Protein AF-A0AAV0WB95-F1 (afdb_monomer_lite)

Foldseek 3Di:
DDDDDDDDDDDDDDDDDDDDDDDDDDDPDDPPPPPDPPPDDDPVRVVVVVVVVVVVVVVVVVPPDDDDPVNVVVVVLVVVLVVDPPVVSVVSVVVVVVVVVVVVVD

Secondary structure (DSSP, 8-state):
-------------------------S--S---------PPPPHHHHHHHHHHHHHHHHHHHTT-----HHHHHHHHHHHHHTTS-HHHHHHHHHHHHHHHHHHHH-

Organism: NCBI:txid13131

Structure (mmCIF, N/CA/C/O backbone):
data_AF-A0AAV0WB95-F1
#
_entry.id   AF-A0AAV0WB95-F1
#
loop_
_atom_site.group_PDB
_atom_site.id
_atom_site.type_symbol
_atom_site.label_atom_id
_atom_site.label_alt_id
_atom_site.label_comp_id
_atom_site.label_asym_id
_atom_site.label_entity_id
_atom_site.label_seq_id
_atom_site.pdbx_PDB_ins_code
_atom_site.Cartn_x
_atom_site.Cartn_y
_atom_site.Cartn_z
_atom_site.occupancy
_atom_site.B_iso_or_equiv
_atom_site.auth_seq_id
_atom_site.auth_comp_id
_atom_site.auth_asym_id
_atom_site.auth_atom_id
_atom_site.pdbx_PDB_model_num
ATOM 1 N N . MET A 1 1 ? -83.534 24.680 36.714 1.00 36.75 1 MET A N 1
ATOM 2 C CA . MET A 1 1 ? -82.629 23.575 37.076 1.00 36.75 1 MET A CA 1
ATOM 3 C C . MET A 1 1 ? -81.237 24.166 37.120 1.00 36.75 1 MET A C 1
ATOM 5 O O . MET A 1 1 ? -80.720 24.490 36.061 1.00 36.75 1 MET A O 1
ATOM 9 N N . ASN A 1 2 ? -80.760 24.343 38.354 1.00 40.16 2 ASN A N 1
ATOM 10 C CA . ASN A 1 2 ? -79.410 24.659 38.824 1.00 40.16 2 ASN A CA 1
ATOM 11 C C . ASN A 1 2 ? -78.807 26.004 38.390 1.00 40.16 2 ASN A C 1
ATOM 13 O O . ASN A 1 2 ? -78.845 26.352 37.220 1.00 40.16 2 ASN A O 1
ATOM 17 N N . ASP A 1 3 ? -78.081 26.746 39.212 1.00 40.62 3 ASP A N 1
ATOM 18 C CA . ASP A 1 3 ? -77.999 26.996 40.659 1.00 40.62 3 ASP A CA 1
ATOM 19 C C . ASP A 1 3 ? -76.744 27.874 40.806 1.00 40.62 3 ASP A C 1
ATOM 21 O O . ASP A 1 3 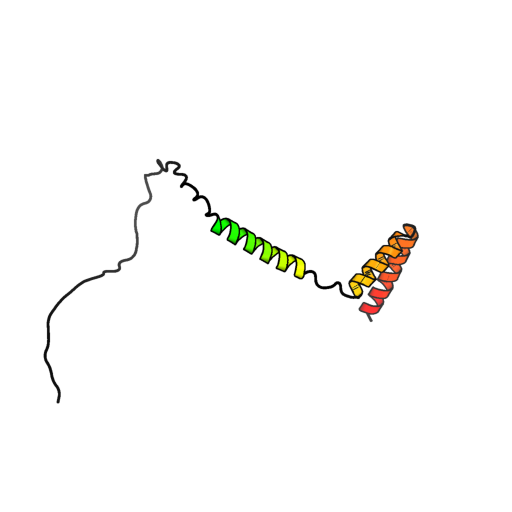? -75.790 27.679 40.055 1.00 40.62 3 ASP A O 1
ATOM 25 N N . HIS A 1 4 ? -76.742 28.745 41.816 1.00 51.50 4 HIS A N 1
ATOM 26 C CA . HIS A 1 4 ? -75.570 29.402 42.422 1.00 51.50 4 HIS A CA 1
ATOM 27 C C . HIS A 1 4 ? -74.867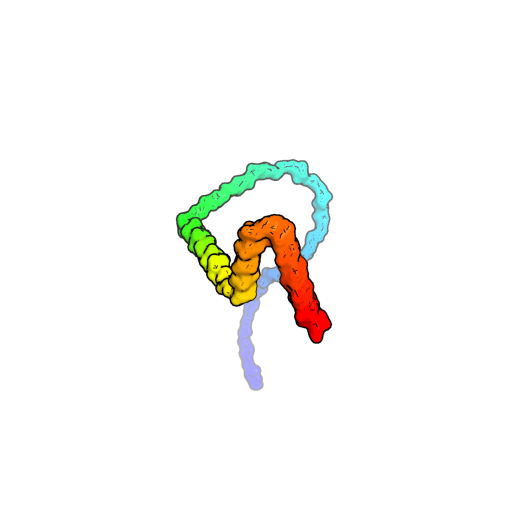 30.497 41.594 1.00 51.50 4 HIS A C 1
ATOM 29 O O . HIS A 1 4 ? -74.328 30.246 40.525 1.00 51.50 4 HIS A O 1
ATOM 35 N N . GLU A 1 5 ? -74.943 31.782 41.961 1.00 46.59 5 GLU A N 1
ATOM 36 C CA . GLU A 1 5 ? -74.344 32.460 43.137 1.00 46.59 5 GLU A CA 1
ATOM 37 C C . GLU A 1 5 ? -72.826 32.285 43.301 1.00 46.59 5 GLU A C 1
ATOM 39 O O . GLU A 1 5 ? -72.312 31.166 43.304 1.00 46.59 5 GLU A O 1
ATOM 44 N N . ARG A 1 6 ? -72.205 33.437 43.611 1.00 44.91 6 ARG A N 1
ATOM 45 C CA . ARG A 1 6 ? -70.818 33.742 44.010 1.00 44.91 6 ARG A CA 1
ATOM 46 C C . ARG A 1 6 ? -69.847 34.080 42.891 1.00 44.91 6 ARG A C 1
ATOM 48 O O . ARG A 1 6 ? -69.812 33.405 41.874 1.00 44.91 6 ARG A O 1
ATOM 55 N N . ASP A 1 7 ? -68.937 35.031 43.030 1.00 46.56 7 ASP A N 1
ATOM 56 C CA . ASP A 1 7 ? -68.701 36.157 43.943 1.00 46.56 7 ASP A CA 1
ATOM 57 C C . ASP A 1 7 ? -67.524 36.913 43.286 1.00 46.56 7 ASP A C 1
ATOM 59 O O . ASP A 1 7 ? -66.709 36.305 42.593 1.00 46.56 7 ASP A O 1
ATOM 63 N N . GLU A 1 8 ? -67.479 38.226 43.501 1.00 48.78 8 GLU A N 1
ATOM 64 C CA . GLU A 1 8 ? -66.274 39.047 43.718 1.00 48.78 8 GLU A CA 1
ATOM 65 C C . GLU A 1 8 ? -65.097 39.020 42.708 1.00 48.78 8 GLU A C 1
ATOM 67 O O . GLU A 1 8 ? -64.318 38.082 42.572 1.00 48.78 8 GLU A O 1
ATOM 72 N N . GLU A 1 9 ? -64.949 40.171 42.040 1.00 43.34 9 GLU A N 1
ATOM 73 C CA . GLU A 1 9 ? -63.733 41.000 41.954 1.00 43.34 9 GLU A CA 1
ATOM 74 C C . GLU A 1 9 ? -62.363 40.335 42.228 1.00 43.34 9 GLU A C 1
ATOM 76 O O . GLU A 1 9 ? -62.065 39.930 43.342 1.00 43.34 9 GLU A O 1
ATOM 81 N N . HIS A 1 10 ? -61.428 40.387 41.271 1.00 40.34 10 HIS A N 1
ATOM 82 C CA . HIS A 1 10 ? -60.404 41.444 41.236 1.00 40.34 10 HIS A CA 1
ATOM 83 C C . HIS A 1 10 ? -59.399 41.247 40.083 1.00 40.34 10 HIS A C 1
ATOM 85 O O . HIS A 1 10 ? -58.733 40.229 39.918 1.00 40.34 10 HIS A O 1
ATOM 91 N N . ASN A 1 11 ? -59.303 42.324 39.317 1.00 41.03 11 ASN A N 1
ATOM 92 C CA . ASN A 1 11 ? -58.283 42.769 38.377 1.00 41.03 11 ASN A CA 1
ATO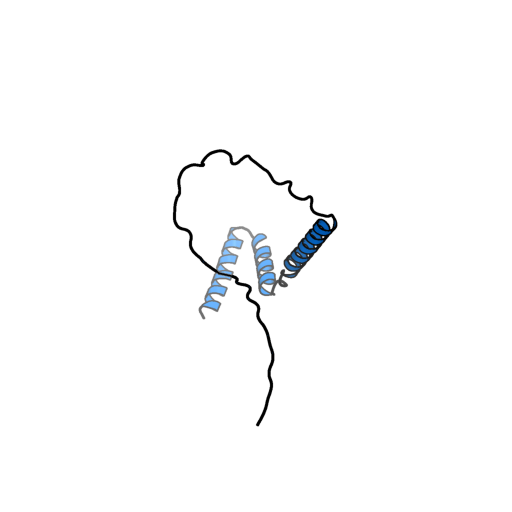M 93 C C . ASN A 1 11 ? -56.819 42.467 38.784 1.00 41.03 11 ASN A C 1
ATOM 95 O O . ASN A 1 11 ? -56.456 42.816 39.902 1.00 41.03 11 ASN A O 1
ATOM 99 N N . ILE A 1 12 ? -55.978 41.964 37.861 1.00 46.97 12 ILE A N 1
ATOM 100 C CA . ILE A 1 12 ? -54.552 42.343 37.696 1.00 46.97 12 ILE A CA 1
ATOM 101 C C . ILE A 1 12 ? -54.122 42.100 36.232 1.00 46.97 12 ILE A C 1
ATOM 103 O O . ILE A 1 12 ? -54.108 40.977 35.728 1.00 46.97 12 ILE A O 1
ATOM 107 N N . SER A 1 13 ? -53.766 43.205 35.579 1.00 37.09 13 SER A N 1
ATOM 108 C CA . SER A 1 13 ? -53.259 43.365 34.216 1.00 37.09 13 SER A CA 1
ATOM 109 C C . SER A 1 13 ? -51.839 42.832 34.007 1.00 37.09 13 SER A C 1
ATOM 111 O O . SER A 1 13 ? -50.974 43.045 34.852 1.00 37.09 13 SER A O 1
ATOM 113 N N . LEU A 1 14 ? -51.556 42.298 32.814 1.00 45.12 14 LEU A N 1
ATOM 114 C CA . LEU A 1 14 ? -50.211 42.255 32.224 1.00 45.12 14 LEU A CA 1
ATOM 115 C C . LEU A 1 14 ? -50.323 42.588 30.728 1.00 45.12 14 LEU A C 1
ATOM 117 O O . LEU A 1 14 ? -50.608 41.730 29.894 1.00 45.12 14 LEU A O 1
ATOM 121 N N . GLU A 1 15 ? -50.140 43.871 30.416 1.00 43.56 15 GLU A N 1
ATOM 122 C CA . GLU A 1 15 ? -50.037 44.393 29.055 1.00 43.56 15 GLU A CA 1
ATOM 123 C C . GLU A 1 15 ? -48.701 43.979 28.426 1.00 43.56 15 GLU A C 1
ATOM 125 O O . GLU A 1 15 ? -47.618 44.326 28.896 1.00 43.56 15 GLU A O 1
ATOM 130 N N . ILE A 1 16 ? -48.805 43.247 27.323 1.00 46.81 16 ILE A N 1
ATOM 131 C CA . ILE A 1 16 ? -47.745 43.031 26.344 1.00 46.81 16 ILE A CA 1
ATOM 132 C C . ILE A 1 16 ? -47.841 44.194 25.364 1.00 46.81 16 ILE A C 1
ATOM 134 O O . ILE A 1 16 ? -48.875 44.313 24.716 1.00 46.81 16 ILE A O 1
ATOM 138 N N . ASN A 1 17 ? -46.789 44.998 25.188 1.00 42.97 17 ASN A N 1
ATOM 139 C CA . ASN A 1 17 ? -46.670 45.825 23.988 1.00 42.97 17 ASN A CA 1
ATOM 140 C C . ASN A 1 17 ? -45.229 45.919 23.479 1.00 42.97 17 ASN A C 1
ATOM 142 O O . ASN A 1 17 ? -44.299 46.352 24.156 1.00 42.97 17 ASN A O 1
ATOM 146 N N . ASN A 1 18 ? -45.114 45.451 22.240 1.00 43.00 18 ASN A N 1
ATOM 147 C CA . ASN A 1 18 ? -43.967 45.421 21.357 1.00 43.00 18 ASN A CA 1
ATOM 148 C C . ASN A 1 18 ? -43.605 46.809 20.805 1.00 43.00 18 ASN A C 1
ATOM 150 O O . ASN A 1 18 ? -44.452 47.685 20.667 1.00 43.00 18 ASN A O 1
ATOM 154 N N . ALA A 1 19 ? -42.375 46.846 20.291 1.00 40.50 19 ALA A N 1
ATOM 155 C CA . ALA A 1 19 ? -41.870 47.674 19.196 1.00 40.50 19 ALA A CA 1
ATOM 156 C C . ALA A 1 19 ? -41.297 49.057 19.545 1.00 40.50 19 ALA A C 1
ATOM 158 O O . ALA A 1 19 ? -41.972 50.074 19.662 1.00 40.50 19 ALA A O 1
ATOM 159 N N . SER A 1 20 ? -39.965 49.041 19.587 1.00 43.59 20 SER A N 1
ATOM 160 C CA . SER A 1 20 ? -39.038 50.156 19.477 1.00 43.59 20 SER A CA 1
ATOM 161 C C . SER A 1 20 ? -39.247 51.001 18.218 1.00 43.59 20 SER A C 1
ATOM 163 O O . SER A 1 20 ? -39.249 50.474 17.106 1.00 43.59 20 SER A O 1
ATOM 165 N N . THR A 1 21 ? -39.226 52.321 18.392 1.00 39.06 21 THR A N 1
ATOM 166 C CA . THR A 1 21 ? -38.846 53.287 17.354 1.00 39.06 21 THR A CA 1
ATOM 167 C C . THR A 1 21 ? -38.100 54.466 17.981 1.00 39.06 21 THR A C 1
ATOM 169 O O . THR A 1 21 ? -38.594 55.036 18.948 1.00 39.06 21 THR A O 1
ATOM 172 N N . MET A 1 22 ? -36.975 54.845 17.348 1.00 36.81 22 MET A N 1
ATOM 173 C CA . MET A 1 22 ? -36.174 56.080 17.515 1.00 36.81 22 MET A CA 1
ATOM 174 C C . MET A 1 22 ? -35.314 56.173 18.796 1.00 36.81 22 MET A C 1
ATOM 176 O O . MET A 1 22 ? -35.776 55.852 19.876 1.00 36.81 22 MET A O 1
ATOM 180 N N . ASN A 1 23 ? -34.043 56.592 18.800 1.00 45.41 23 ASN A N 1
ATOM 181 C CA . ASN A 1 23 ? -33.158 57.185 17.796 1.00 45.41 23 ASN A CA 1
ATOM 182 C C . ASN A 1 23 ? -31.715 56.716 18.064 1.00 45.41 23 ASN A C 1
ATOM 184 O O . ASN A 1 23 ? -31.262 56.704 19.207 1.00 45.41 23 ASN A O 1
ATOM 188 N N . LYS A 1 24 ? -31.002 56.349 16.993 1.00 51.09 24 LYS A N 1
ATOM 189 C CA . LYS A 1 24 ? -29.537 56.320 16.955 1.00 51.09 24 LYS A CA 1
ATOM 190 C C . LYS A 1 24 ? -29.080 57.772 16.971 1.00 51.09 24 LYS A C 1
ATOM 192 O O . LYS A 1 24 ? -29.466 58.485 16.058 1.00 51.09 24 LYS A O 1
ATOM 197 N N . ASP A 1 25 ? -28.355 58.186 18.000 1.00 45.25 25 ASP A N 1
ATOM 198 C CA . ASP A 1 25 ? -27.209 59.100 17.926 1.00 45.25 25 ASP A CA 1
ATOM 199 C C . ASP A 1 25 ? -26.791 59.502 19.350 1.00 45.25 25 ASP A C 1
ATOM 201 O O . ASP A 1 25 ? -27.631 59.721 20.217 1.00 45.25 25 ASP A O 1
ATOM 205 N N . PHE A 1 26 ? -25.475 59.596 19.563 1.00 48.75 26 PHE A N 1
ATOM 206 C CA . PHE A 1 26 ? -24.800 60.067 20.782 1.00 48.75 26 PHE A CA 1
ATOM 207 C C . PHE A 1 26 ? -24.822 59.165 22.028 1.00 48.75 26 PHE A C 1
ATOM 209 O O . PHE A 1 26 ? -25.465 59.485 23.015 1.00 48.75 26 PHE A O 1
ATOM 216 N N . THR A 1 27 ? -23.988 58.116 22.024 1.00 47.81 27 THR A N 1
ATOM 217 C CA . THR A 1 27 ? -23.061 57.771 23.136 1.00 47.81 27 THR A CA 1
ATOM 218 C C . THR A 1 27 ? -21.970 56.806 22.635 1.00 47.81 27 THR A C 1
ATOM 220 O O . THR A 1 27 ? -21.748 55.725 23.175 1.00 47.81 27 THR A O 1
ATOM 223 N N . SER A 1 28 ? -21.264 57.166 21.559 1.00 53.59 28 SER A N 1
ATOM 224 C CA . SER A 1 28 ? -19.955 56.566 21.284 1.00 53.59 28 SER A CA 1
ATOM 225 C C . SER A 1 28 ? -18.936 57.272 22.169 1.00 53.59 28 SER A C 1
ATOM 227 O O . SER A 1 28 ? -18.407 58.290 21.756 1.00 53.59 28 SER A O 1
ATOM 229 N N . ASP A 1 29 ? -18.787 56.812 23.408 1.00 50.06 29 ASP A N 1
ATOM 230 C CA . ASP A 1 29 ? -17.563 56.891 24.213 1.00 50.06 29 ASP A CA 1
ATOM 231 C C . ASP A 1 29 ? -17.887 56.368 25.620 1.00 50.06 29 ASP A C 1
ATOM 233 O O . ASP A 1 29 ? -18.926 56.689 26.189 1.00 50.06 29 ASP A O 1
ATOM 237 N N . ILE A 1 30 ? -16.971 55.581 26.192 1.00 52.91 30 ILE A N 1
ATOM 238 C CA . ILE A 1 30 ? -17.050 54.897 27.501 1.00 52.91 30 ILE A CA 1
ATOM 239 C C . ILE A 1 30 ? -17.682 53.484 27.459 1.00 52.91 30 ILE A C 1
ATOM 241 O O . ILE A 1 30 ? -18.558 53.135 28.245 1.00 52.91 30 ILE A O 1
ATOM 245 N N . THR A 1 31 ? -17.153 52.585 26.625 1.00 52.53 31 THR A N 1
ATOM 246 C CA . THR A 1 31 ? -17.108 51.156 26.994 1.00 52.53 31 THR A CA 1
ATOM 247 C C . THR A 1 31 ? -15.731 50.854 27.558 1.00 52.53 31 THR A C 1
ATOM 249 O O . THR A 1 31 ? -14.814 50.449 26.845 1.00 52.53 31 THR A O 1
ATOM 252 N N . ASN A 1 32 ? -15.587 51.106 28.859 1.00 51.75 32 ASN A N 1
ATOM 253 C CA . ASN A 1 32 ? -14.479 50.599 29.652 1.00 51.75 32 ASN A CA 1
ATOM 254 C C . ASN A 1 32 ? -14.306 49.095 29.397 1.00 51.75 32 ASN A C 1
ATOM 256 O O . ASN A 1 32 ? -15.258 48.320 29.502 1.00 51.75 32 ASN A O 1
ATOM 260 N N . HIS A 1 33 ? -13.068 48.705 29.097 1.00 56.38 33 HIS A N 1
ATOM 261 C CA . HIS A 1 33 ? -12.554 47.346 29.198 1.00 56.38 33 HIS A CA 1
ATOM 262 C C . HIS A 1 33 ? -12.903 46.759 30.576 1.00 56.38 33 HIS A C 1
ATOM 264 O O . HIS A 1 33 ? -12.181 46.950 31.551 1.00 56.38 33 HIS A O 1
ATOM 270 N N . MET A 1 34 ? -14.012 46.035 30.667 1.00 51.28 34 MET A N 1
ATOM 271 C CA . MET A 1 34 ? -14.316 45.180 31.806 1.00 51.28 34 MET A CA 1
ATOM 272 C C . MET A 1 34 ? -14.122 43.742 31.336 1.00 51.28 34 MET A C 1
ATOM 274 O O . MET A 1 34 ? -15.061 43.067 30.918 1.00 51.28 34 MET A O 1
ATOM 278 N N . GLU A 1 35 ? -12.868 43.282 31.342 1.00 59.34 35 GLU A N 1
ATOM 279 C CA . GLU A 1 35 ? -12.594 41.852 31.240 1.00 59.34 35 GLU A CA 1
ATOM 280 C C . GLU A 1 35 ? -13.227 41.167 32.456 1.00 59.34 35 GLU A C 1
ATOM 282 O O . GLU A 1 35 ? -12.750 41.277 33.586 1.00 59.34 35 GLU A O 1
ATOM 287 N N . LEU A 1 36 ? -14.346 40.476 32.233 1.00 61.16 36 LEU A N 1
ATOM 288 C CA . LEU A 1 36 ? -14.946 39.611 33.240 1.00 61.16 36 LEU A CA 1
ATOM 289 C C . LEU A 1 36 ? -13.907 38.556 33.664 1.00 61.16 36 LEU A C 1
ATOM 291 O O . LEU A 1 36 ? -13.320 37.903 32.792 1.00 61.16 36 LEU A O 1
ATOM 295 N N . PRO A 1 37 ? -13.689 38.326 34.974 1.00 59.75 37 PRO A N 1
ATOM 296 C CA . PRO A 1 37 ? -12.785 37.283 35.434 1.00 59.75 37 PRO A CA 1
ATOM 297 C C . PRO A 1 37 ? -13.243 35.935 34.875 1.00 59.75 37 PRO A C 1
ATOM 299 O O . PRO A 1 37 ? -14.333 35.450 35.196 1.00 59.75 37 PRO A O 1
ATOM 302 N N . ARG A 1 38 ? -12.421 35.310 34.024 1.00 67.88 38 ARG A N 1
ATOM 303 C CA . ARG A 1 38 ? -12.682 33.947 33.548 1.00 67.88 38 ARG A CA 1
ATOM 304 C C . ARG A 1 38 ? -12.714 33.043 34.779 1.00 67.88 38 ARG A C 1
ATOM 306 O O . ARG A 1 38 ? -11.698 32.878 35.454 1.00 67.88 38 ARG A O 1
ATOM 313 N N . LYS A 1 39 ? -13.889 32.495 35.108 1.00 71.50 39 LYS A N 1
ATOM 314 C CA . LYS A 1 39 ? -14.058 31.585 36.248 1.00 71.50 39 LYS A CA 1
ATOM 315 C C . LYS A 1 39 ? -13.058 30.438 36.095 1.00 71.50 39 LYS A C 1
ATOM 317 O O . LYS A 1 39 ? -13.078 29.738 35.083 1.00 71.50 39 LYS A O 1
ATOM 322 N N . LYS A 1 40 ? -12.170 30.266 37.081 1.00 71.06 40 LYS A N 1
ATOM 323 C CA . LYS A 1 40 ? -11.265 29.112 37.134 1.00 71.06 40 LYS A CA 1
ATOM 324 C C . LYS A 1 40 ? -12.137 27.857 37.131 1.00 71.06 40 LYS A C 1
ATOM 326 O O . LYS A 1 40 ? -13.058 27.756 37.943 1.00 71.06 40 LYS A O 1
ATOM 331 N N . LYS A 1 41 ? -11.901 26.954 36.178 1.00 66.88 41 LYS A N 1
ATOM 332 C CA . LYS A 1 41 ? -12.663 25.708 36.081 1.00 66.88 41 LYS A CA 1
ATOM 333 C C . LYS A 1 41 ? -12.476 24.930 37.379 1.00 66.88 41 LYS A C 1
ATOM 335 O O . LYS A 1 41 ? -11.384 24.885 37.940 1.00 66.88 41 LYS A O 1
ATOM 340 N N . SER A 1 42 ? -13.563 24.362 37.887 1.00 85.81 42 SER A N 1
ATOM 341 C CA . SER A 1 42 ? -13.479 23.476 39.047 1.00 85.81 42 SER A CA 1
ATOM 342 C C . SER A 1 42 ? -12.645 22.247 38.680 1.00 85.81 42 SER A C 1
ATOM 344 O O . SER A 1 42 ? -12.732 21.770 37.548 1.00 85.81 42 SER A O 1
ATOM 346 N N . ARG A 1 43 ? -11.907 21.676 39.639 1.00 87.50 43 ARG A N 1
ATOM 347 C CA . ARG A 1 43 ? -11.182 20.402 39.456 1.00 87.50 43 ARG A CA 1
ATOM 348 C C . ARG A 1 43 ? -12.077 19.300 38.880 1.00 87.50 43 ARG A C 1
ATOM 350 O O . ARG A 1 43 ? -11.631 18.495 38.073 1.00 87.50 43 ARG A O 1
ATOM 357 N N . LEU A 1 44 ? -13.358 19.296 39.253 1.00 88.56 44 LEU A N 1
ATOM 358 C CA . LEU A 1 44 ? -14.342 18.355 38.715 1.00 88.56 44 LEU A CA 1
ATOM 359 C C . LEU A 1 44 ? -14.629 18.598 37.226 1.00 88.56 44 LEU A C 1
ATOM 361 O O . LEU A 1 44 ? -14.817 17.657 36.462 1.00 88.56 44 LEU A O 1
ATOM 365 N N . GLN A 1 45 ? -14.648 19.862 36.807 1.00 87.25 45 GLN A N 1
ATOM 366 C CA . GLN A 1 45 ? -14.864 20.249 35.417 1.00 87.25 45 GLN A CA 1
ATOM 367 C C . GLN A 1 45 ? -13.645 19.915 34.551 1.00 87.25 45 GLN A C 1
ATOM 369 O O . GLN A 1 45 ? -13.808 19.485 33.412 1.00 87.25 45 GLN A O 1
ATOM 374 N N . GLU A 1 46 ? -12.437 20.066 35.096 1.00 90.31 46 GLU A N 1
ATOM 375 C CA . GLU A 1 46 ? -11.205 19.610 34.447 1.00 90.31 46 GLU A CA 1
ATOM 376 C C . GLU A 1 46 ? -11.201 18.087 34.291 1.00 90.31 46 GLU A C 1
ATOM 378 O O . GLU A 1 46 ? -11.039 17.601 33.175 1.00 90.31 46 GLU A O 1
ATOM 383 N N . LEU A 1 47 ? -11.499 17.338 35.359 1.00 93.06 47 LEU A N 1
ATOM 384 C CA . LEU A 1 47 ? -11.596 15.877 35.303 1.00 93.06 47 LEU A CA 1
ATOM 385 C C . LEU A 1 47 ? -12.638 15.409 34.279 1.00 93.06 47 LEU A C 1
ATOM 387 O O . LEU A 1 47 ? -12.348 14.534 33.468 1.00 93.06 47 LEU A O 1
ATOM 391 N N . SER A 1 48 ? -13.825 16.019 34.280 1.00 92.69 48 SER A N 1
ATOM 392 C CA . SER A 1 48 ? -14.878 15.723 33.304 1.00 92.69 48 SER A CA 1
ATOM 393 C C . SER A 1 48 ? -14.402 15.972 31.869 1.00 92.69 48 SER A C 1
ATOM 395 O O . SER A 1 48 ? -14.588 15.122 30.999 1.00 92.69 48 SER A O 1
ATOM 397 N N . SER A 1 49 ? -13.693 17.081 31.629 1.00 92.75 49 SER A N 1
ATOM 398 C CA . SER A 1 49 ? -13.128 17.365 30.307 1.00 92.75 49 SER A CA 1
ATOM 399 C C . SER A 1 49 ? -12.061 16.351 29.885 1.00 92.75 49 SER A C 1
ATOM 401 O O . SER A 1 49 ? -12.041 15.942 28.727 1.00 92.75 49 SER A O 1
ATOM 403 N N . THR A 1 50 ? -11.231 15.880 30.819 1.00 93.94 50 THR A N 1
ATOM 404 C CA . THR A 1 50 ? -10.238 14.831 30.554 1.00 93.94 50 THR A CA 1
ATOM 405 C C . THR A 1 50 ? -10.915 13.507 30.214 1.00 93.94 50 THR A C 1
ATOM 407 O O . THR A 1 50 ? -10.532 12.853 29.249 1.00 93.94 50 THR A O 1
ATOM 410 N N . VAL A 1 51 ? -11.961 13.121 30.952 1.00 94.50 51 VAL A N 1
ATOM 411 C CA . VAL A 1 51 ? -12.730 11.897 30.669 1.00 94.50 51 VAL A CA 1
ATOM 412 C C . VAL A 1 51 ? -13.386 11.969 29.288 1.00 94.50 51 VAL A C 1
ATOM 414 O O . VAL A 1 51 ? -13.289 11.0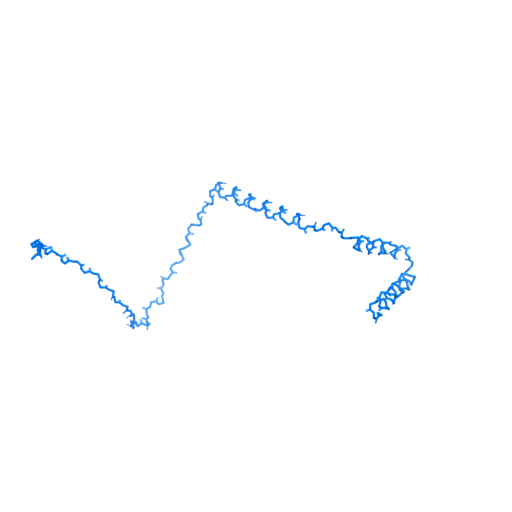11 28.525 1.00 94.50 51 VAL A O 1
ATOM 417 N N . GLN A 1 52 ? -13.972 13.111 28.921 1.00 93.50 52 GLN A N 1
ATOM 418 C CA . GLN A 1 52 ? -14.540 13.317 27.583 1.00 93.50 52 GLN A CA 1
ATOM 419 C C . GLN A 1 52 ? -13.479 13.221 26.477 1.00 93.50 52 GLN A C 1
ATOM 421 O O . GLN A 1 52 ? -13.727 12.632 25.425 1.00 93.50 52 GLN A O 1
ATOM 426 N N . GLN A 1 53 ? -12.282 13.766 26.704 1.00 92.94 53 GLN A N 1
ATOM 427 C CA . GLN A 1 53 ? -11.169 13.649 25.758 1.00 92.94 53 GLN A CA 1
ATOM 428 C C . GLN A 1 53 ? -10.698 12.198 25.602 1.00 92.94 53 GLN A C 1
ATOM 430 O O . GLN A 1 53 ? -10.426 11.770 24.482 1.00 92.94 53 GLN A O 1
ATOM 435 N N . LEU A 1 54 ? -10.651 11.430 26.694 1.00 92.38 54 LEU A N 1
ATOM 436 C CA . LEU A 1 54 ? -10.313 10.004 26.661 1.00 92.38 54 LEU A CA 1
ATOM 437 C C . LEU A 1 54 ? -11.370 9.177 25.921 1.00 92.38 54 LEU A C 1
ATOM 439 O O . LEU A 1 54 ? -11.011 8.310 25.130 1.00 92.38 54 LEU A O 1
ATOM 443 N N . GLN A 1 55 ? -12.658 9.466 26.123 1.00 89.69 55 GLN A N 1
ATOM 444 C CA . GLN A 1 55 ? -13.746 8.822 25.377 1.00 89.69 55 GLN A CA 1
ATOM 445 C C . GLN A 1 55 ? -13.623 9.095 23.874 1.00 89.69 55 GLN A C 1
ATOM 447 O O . GLN A 1 55 ? -13.639 8.160 23.078 1.00 89.69 55 GLN A O 1
ATOM 452 N N . LYS A 1 56 ? -13.376 10.354 23.496 1.00 87.75 56 LYS A N 1
ATOM 453 C CA . LYS A 1 56 ? -13.170 10.751 22.097 1.00 87.75 56 LYS A CA 1
ATOM 454 C C . LYS A 1 56 ? -11.935 10.093 21.468 1.00 87.75 56 LYS A C 1
ATOM 456 O O . LYS A 1 56 ? -11.968 9.687 20.307 1.00 87.75 56 LYS A O 1
ATOM 461 N N . LEU A 1 57 ? -10.843 9.963 22.224 1.00 85.56 57 LEU A N 1
ATOM 462 C CA . LEU A 1 57 ? -9.657 9.214 21.795 1.00 85.56 57 LEU A CA 1
ATOM 463 C C . LEU A 1 57 ? -9.976 7.734 21.583 1.00 85.56 57 LEU A C 1
ATOM 465 O O . LEU A 1 57 ? -9.593 7.176 20.562 1.00 85.56 57 LEU A O 1
ATOM 469 N N . ASN A 1 58 ? -10.710 7.111 22.504 1.00 82.69 58 ASN A N 1
ATOM 470 C CA . ASN A 1 58 ? -11.101 5.709 22.392 1.00 82.69 58 ASN A CA 1
ATOM 471 C C . ASN A 1 58 ? -12.005 5.455 21.173 1.00 82.69 58 ASN A C 1
ATOM 473 O O . ASN A 1 58 ? -11.853 4.442 20.497 1.00 82.69 58 ASN A O 1
ATOM 477 N N . GLU A 1 59 ? -12.907 6.380 20.850 1.00 79.88 59 GLU A N 1
ATOM 478 C CA . GLU A 1 59 ? -13.705 6.328 19.618 1.00 79.88 59 GLU A CA 1
ATOM 479 C C . GLU A 1 59 ? -12.830 6.462 18.361 1.00 79.88 59 GLU A C 1
ATOM 481 O O . GLU A 1 59 ? -13.041 5.748 17.384 1.00 79.88 59 GLU A O 1
ATOM 486 N N . THR A 1 60 ? -11.809 7.323 18.401 1.00 75.62 60 THR A N 1
ATOM 487 C CA . THR A 1 60 ? -10.876 7.539 17.278 1.00 75.62 60 THR A CA 1
ATOM 488 C C . THR A 1 60 ? -9.931 6.349 17.065 1.00 75.62 60 THR A C 1
ATOM 490 O O . THR A 1 60 ? -9.605 6.004 15.937 1.00 75.62 60 THR A O 1
ATOM 493 N N . ILE A 1 61 ? -9.495 5.688 18.139 1.00 72.19 61 ILE A N 1
ATOM 494 C CA . ILE A 1 61 ? -8.608 4.518 18.055 1.00 72.19 61 ILE A CA 1
ATOM 495 C C . ILE A 1 61 ? -9.389 3.284 17.589 1.00 72.19 61 ILE A C 1
ATOM 497 O O . ILE A 1 61 ? -8.915 2.527 16.748 1.00 72.19 61 ILE A O 1
ATOM 501 N N . ASN A 1 62 ? -10.617 3.091 18.080 1.00 62.84 62 ASN A N 1
ATOM 502 C CA . ASN A 1 62 ? -11.445 1.949 17.679 1.00 62.84 62 ASN A CA 1
ATOM 503 C C . ASN A 1 62 ? -12.153 2.141 16.326 1.00 62.84 62 ASN A C 1
ATOM 505 O O . ASN A 1 62 ? -12.861 1.238 15.881 1.00 62.84 62 ASN A O 1
ATOM 509 N N . THR A 1 63 ? -11.978 3.291 15.667 1.00 59.88 63 THR A N 1
ATOM 510 C CA . THR A 1 63 ? -12.428 3.514 14.282 1.00 59.88 63 THR A CA 1
ATOM 511 C C . THR A 1 63 ? -11.398 3.095 13.239 1.00 59.88 63 THR A C 1
ATOM 513 O O . THR A 1 63 ? -11.704 3.166 12.047 1.00 59.88 63 THR A O 1
ATOM 516 N N . GLU A 1 64 ? -10.229 2.578 13.639 1.00 63.25 64 GLU A N 1
ATOM 517 C CA . GLU A 1 64 ? -9.393 1.789 12.735 1.00 63.25 64 GLU A CA 1
ATOM 518 C C . GLU A 1 64 ? -10.147 0.502 12.375 1.00 63.25 64 GLU A C 1
ATOM 520 O O . GLU A 1 64 ? -10.035 -0.542 13.024 1.00 63.25 64 GLU A O 1
ATOM 525 N N . SER A 1 65 ? -10.979 0.603 11.335 1.00 68.81 65 SER A N 1
ATOM 526 C CA . SER A 1 65 ? -11.543 -0.541 10.633 1.00 68.81 65 SER A CA 1
ATOM 527 C C . SER A 1 65 ? -10.411 -1.530 10.408 1.00 68.81 65 SER A C 1
ATOM 529 O O . SER A 1 65 ? -9.383 -1.158 9.839 1.00 68.81 65 SER A O 1
ATOM 531 N N . LYS A 1 66 ? -10.585 -2.780 10.862 1.00 75.56 66 LYS A N 1
ATOM 532 C CA . LYS A 1 66 ? -9.613 -3.841 10.580 1.00 75.56 66 LYS A CA 1
ATOM 533 C C . LYS A 1 66 ? -9.257 -3.766 9.093 1.00 75.56 66 LYS A C 1
ATOM 535 O O . LYS A 1 66 ? -10.191 -3.738 8.283 1.00 75.56 66 LYS A O 1
ATOM 540 N N . PRO A 1 67 ? -7.960 -3.707 8.739 1.00 76.56 67 PRO A N 1
ATOM 541 C CA . PRO A 1 67 ? -7.568 -3.585 7.347 1.00 76.56 67 PRO A CA 1
ATOM 542 C C . PRO A 1 67 ? -8.169 -4.759 6.585 1.00 76.56 67 PRO A C 1
ATOM 544 O O . PRO A 1 67 ? -8.016 -5.916 6.991 1.00 76.56 67 PRO A O 1
ATOM 547 N N . ASN A 1 68 ? -8.921 -4.450 5.531 1.00 86.56 68 ASN A N 1
ATOM 548 C CA . ASN A 1 68 ? -9.521 -5.490 4.707 1.00 86.56 68 ASN A CA 1
ATOM 549 C C . ASN A 1 68 ? -8.413 -6.266 3.968 1.00 86.56 68 ASN A C 1
ATOM 551 O O . ASN A 1 68 ? -7.271 -5.814 3.848 1.00 86.56 68 ASN A O 1
ATOM 555 N N . GLU A 1 69 ? -8.741 -7.455 3.473 1.00 92.25 69 GLU A N 1
ATOM 556 C CA . GLU A 1 69 ? -7.776 -8.332 2.799 1.00 92.25 69 GLU A CA 1
ATOM 557 C C . GLU A 1 69 ? -7.072 -7.666 1.601 1.00 92.25 69 GLU A C 1
ATOM 559 O O . GLU A 1 69 ? -5.883 -7.901 1.375 1.00 92.25 69 GLU A O 1
ATOM 564 N N . TYR A 1 70 ? -7.762 -6.776 0.881 1.00 93.25 70 TYR A N 1
ATOM 565 C CA . TYR A 1 70 ? -7.215 -6.066 -0.276 1.00 93.25 70 TYR A CA 1
ATOM 566 C C . TYR A 1 70 ? -6.178 -5.019 0.131 1.00 93.25 70 TYR A C 1
ATOM 568 O O . TYR A 1 70 ? -5.170 -4.857 -0.553 1.00 93.25 70 TYR A O 1
ATOM 576 N N . GLU A 1 71 ? -6.373 -4.343 1.263 1.00 93.69 71 GLU A N 1
ATOM 577 C CA . GLU A 1 71 ? -5.383 -3.416 1.819 1.00 93.69 71 GLU A CA 1
ATOM 578 C C . GLU A 1 71 ? -4.112 -4.147 2.256 1.00 93.69 71 GLU A C 1
ATOM 580 O O . GLU A 1 71 ? -3.002 -3.671 2.005 1.00 93.69 71 GLU A O 1
ATOM 585 N N . ILE A 1 72 ? -4.260 -5.317 2.885 1.00 95.25 72 ILE A N 1
ATOM 586 C CA . ILE A 1 72 ? -3.123 -6.158 3.281 1.00 95.25 72 ILE A CA 1
ATOM 587 C C . ILE A 1 72 ? -2.356 -6.612 2.033 1.00 95.25 72 ILE A C 1
ATOM 589 O O . ILE A 1 72 ? -1.130 -6.484 1.980 1.00 95.25 72 ILE A O 1
ATOM 593 N N . PHE A 1 73 ? -3.072 -7.085 1.011 1.00 96.25 73 PHE A N 1
ATOM 594 C CA . PHE A 1 73 ? -2.473 -7.478 -0.261 1.00 96.25 73 PHE A CA 1
ATOM 595 C C . PHE A 1 73 ? -1.764 -6.305 -0.951 1.00 96.25 73 PHE A C 1
ATOM 597 O O . PHE A 1 73 ? -0.607 -6.439 -1.346 1.00 96.25 73 PHE A O 1
ATOM 604 N N . GLY A 1 74 ? -2.403 -5.135 -1.029 1.00 96.31 74 GLY A N 1
ATOM 605 C CA . GLY A 1 74 ? -1.817 -3.932 -1.621 1.00 96.31 74 GLY A CA 1
ATOM 606 C C . GLY A 1 74 ? -0.517 -3.511 -0.932 1.00 96.31 74 GLY A C 1
ATOM 607 O O . GLY A 1 74 ? 0.477 -3.241 -1.608 1.00 96.31 74 GLY A O 1
ATOM 608 N N . LYS A 1 75 ? -0.479 -3.547 0.408 1.00 96.94 75 LYS A N 1
ATOM 609 C CA . LYS A 1 75 ? 0.747 -3.294 1.188 1.00 96.94 75 LYS A CA 1
ATOM 610 C C . LYS A 1 75 ? 1.841 -4.316 0.887 1.00 96.94 75 LYS A C 1
ATOM 612 O O . LYS A 1 75 ? 3.005 -3.945 0.744 1.00 96.94 75 LYS A O 1
ATOM 617 N N . HIS A 1 76 ? 1.482 -5.594 0.770 1.00 97.75 76 HIS A N 1
ATOM 618 C CA . HIS A 1 76 ? 2.441 -6.635 0.410 1.00 97.75 76 HIS A CA 1
ATOM 619 C C . HIS A 1 76 ? 3.033 -6.398 -0.983 1.00 97.75 76 HIS A C 1
ATOM 621 O O . HIS A 1 76 ? 4.252 -6.418 -1.133 1.00 97.75 76 HIS A O 1
ATOM 627 N N . VAL A 1 77 ? 2.190 -6.127 -1.983 1.00 97.94 77 VAL A N 1
ATOM 628 C CA . VAL A 1 77 ? 2.618 -5.820 -3.355 1.00 97.94 77 VAL A CA 1
ATOM 629 C C . VAL A 1 77 ? 3.558 -4.615 -3.375 1.00 97.94 77 VAL A C 1
ATOM 631 O O . VAL A 1 77 ? 4.633 -4.702 -3.969 1.00 97.94 77 VAL A O 1
ATOM 634 N N . ALA A 1 78 ? 3.209 -3.532 -2.675 1.00 98.00 78 ALA A N 1
ATOM 635 C CA . ALA A 1 78 ? 4.067 -2.355 -2.552 1.00 98.00 78 ALA A CA 1
ATOM 636 C C . ALA A 1 78 ? 5.445 -2.711 -1.967 1.00 98.00 78 ALA A C 1
ATOM 638 O O . ALA A 1 78 ? 6.467 -2.389 -2.570 1.00 98.00 78 ALA A O 1
ATOM 639 N N . SER A 1 79 ? 5.481 -3.479 -0.872 1.00 98.12 79 SER A N 1
ATOM 640 C CA . SER A 1 79 ? 6.735 -3.934 -0.255 1.00 98.12 79 SER A CA 1
ATOM 641 C C . SER A 1 79 ? 7.594 -4.802 -1.184 1.00 98.12 79 SER A C 1
ATOM 643 O O . SER A 1 79 ? 8.820 -4.799 -1.066 1.00 98.12 79 SER A O 1
ATOM 645 N N . GLN A 1 80 ? 6.993 -5.563 -2.106 1.00 98.25 80 GLN A N 1
ATOM 646 C CA . GLN A 1 80 ? 7.772 -6.304 -3.103 1.00 98.25 80 GLN A CA 1
ATOM 647 C C . GLN A 1 80 ? 8.349 -5.381 -4.175 1.00 98.25 80 GLN A C 1
ATOM 649 O O . GLN A 1 80 ? 9.508 -5.549 -4.544 1.00 98.25 80 GLN A O 1
ATOM 654 N N . LEU A 1 81 ? 7.577 -4.398 -4.648 1.00 98.19 81 LEU A N 1
ATOM 655 C CA . LEU A 1 81 ? 8.037 -3.437 -5.654 1.00 98.19 81 LEU A CA 1
ATOM 656 C C . LEU A 1 81 ? 9.207 -2.588 -5.141 1.00 98.19 81 LEU A C 1
ATOM 658 O O . LEU A 1 81 ? 10.148 -2.345 -5.890 1.00 98.19 81 LEU A O 1
ATOM 662 N N . GLU A 1 82 ? 9.199 -2.211 -3.860 1.00 97.81 82 GLU A N 1
ATOM 663 C CA . GLU A 1 82 ? 10.286 -1.455 -3.213 1.00 97.81 82 GLU A CA 1
ATOM 664 C C . GLU A 1 82 ? 11.639 -2.185 -3.210 1.00 97.81 82 GLU A C 1
ATOM 666 O O . GLU A 1 82 ? 12.686 -1.545 -3.125 1.00 97.81 82 GLU A O 1
ATOM 671 N N . LYS A 1 83 ? 11.643 -3.520 -3.304 1.00 97.88 83 LYS A N 1
ATOM 672 C CA . LYS A 1 83 ? 12.874 -4.331 -3.317 1.00 97.88 83 LYS A CA 1
ATOM 673 C C . LYS A 1 83 ? 13.498 -4.454 -4.707 1.00 97.88 83 LYS A C 1
ATOM 675 O O . LYS A 1 83 ? 14.589 -5.008 -4.834 1.00 97.88 83 LYS A O 1
ATOM 680 N N . LEU A 1 84 ? 12.796 -4.013 -5.748 1.00 97.44 84 LEU A N 1
ATOM 681 C CA . LEU A 1 84 ? 13.255 -4.089 -7.131 1.00 97.44 84 LEU A CA 1
ATOM 682 C C . LEU A 1 84 ? 14.071 -2.844 -7.501 1.00 97.44 84 LEU A C 1
ATOM 684 O O . LEU A 1 84 ? 14.025 -1.819 -6.826 1.00 97.44 84 LEU A O 1
ATOM 688 N N . SER A 1 85 ? 14.803 -2.911 -8.617 1.00 98.38 85 SER A N 1
ATOM 689 C CA . SER A 1 85 ? 15.319 -1.692 -9.244 1.00 98.38 85 SER A CA 1
ATOM 690 C C . SER A 1 85 ? 14.158 -0.806 -9.698 1.00 98.38 85 SER A C 1
ATOM 692 O O . SER A 1 85 ? 13.085 -1.309 -10.032 1.00 98.38 85 SER A O 1
ATOM 694 N N . THR A 1 86 ? 14.384 0.506 -9.773 1.00 97.94 86 THR A N 1
ATOM 695 C CA . THR A 1 86 ? 13.363 1.479 -10.192 1.00 97.94 86 THR A CA 1
ATOM 696 C C . THR A 1 86 ? 12.693 1.091 -11.509 1.00 97.94 86 THR A C 1
ATOM 698 O O . THR A 1 86 ? 11.472 1.111 -11.606 1.00 97.94 86 THR A O 1
ATOM 701 N N . GLU A 1 87 ? 13.479 0.676 -12.505 1.00 98.31 87 GLU A N 1
ATOM 702 C CA . GLU A 1 87 ? 12.966 0.232 -13.805 1.00 98.31 87 GLU A CA 1
ATOM 703 C C . GLU A 1 87 ? 12.027 -0.977 -13.671 1.00 98.31 87 GLU A C 1
ATOM 705 O O . GLU A 1 87 ? 10.902 -0.955 -14.166 1.00 98.31 87 GLU A O 1
ATOM 710 N N . ASN A 1 88 ? 12.441 -2.007 -12.929 1.00 98.06 88 ASN A N 1
ATOM 711 C CA . ASN A 1 88 ? 11.625 -3.204 -12.722 1.00 98.06 88 ASN A CA 1
ATOM 712 C C . ASN A 1 88 ? 10.376 -2.922 -11.876 1.00 98.06 88 ASN A C 1
ATOM 714 O O . ASN A 1 88 ? 9.330 -3.529 -12.114 1.00 98.06 88 ASN A O 1
ATOM 718 N N . ALA A 1 89 ? 10.461 -2.002 -10.914 1.00 98.44 89 ALA A N 1
ATOM 719 C CA . ALA A 1 89 ? 9.315 -1.556 -10.132 1.00 98.44 89 ALA A CA 1
ATOM 720 C C . ALA A 1 89 ? 8.280 -0.846 -11.018 1.00 98.44 89 ALA A C 1
ATOM 722 O O . ALA A 1 89 ? 7.096 -1.169 -10.927 1.00 98.44 89 ALA A O 1
ATOM 723 N N . ILE A 1 90 ? 8.717 0.044 -11.919 1.00 98.44 90 ILE A N 1
ATOM 724 C CA . ILE A 1 90 ? 7.840 0.729 -12.886 1.00 98.44 90 ILE A CA 1
ATOM 725 C C . ILE A 1 90 ? 7.158 -0.289 -13.808 1.00 98.44 90 ILE A C 1
ATOM 727 O O . ILE A 1 90 ? 5.933 -0.293 -13.915 1.00 98.44 90 ILE A O 1
ATOM 731 N N . ILE A 1 91 ? 7.920 -1.216 -14.398 1.00 98.38 91 ILE A N 1
ATOM 732 C CA . ILE A 1 91 ? 7.359 -2.277 -15.256 1.00 98.38 91 ILE A CA 1
ATOM 733 C C . ILE A 1 91 ? 6.344 -3.133 -14.478 1.00 98.38 91 ILE A C 1
ATOM 735 O O . ILE A 1 91 ? 5.296 -3.513 -15.006 1.00 98.38 91 ILE A O 1
ATOM 739 N N . GLY A 1 92 ? 6.643 -3.460 -13.217 1.00 98.25 92 GLY A N 1
ATOM 740 C CA . GLY A 1 92 ? 5.735 -4.198 -12.339 1.00 98.25 92 GLY A CA 1
ATOM 741 C C . GLY A 1 92 ? 4.426 -3.447 -12.086 1.00 98.25 92 GLY A C 1
ATOM 742 O O . GLY A 1 92 ? 3.351 -4.035 -12.223 1.00 98.25 92 GLY A O 1
ATOM 743 N N . GLN A 1 93 ? 4.512 -2.152 -11.773 1.00 98.06 93 GLN A N 1
ATOM 744 C CA . GLN A 1 93 ? 3.353 -1.276 -11.575 1.00 98.06 93 GLN A CA 1
ATOM 745 C C . GLN A 1 93 ? 2.470 -1.215 -12.824 1.00 98.06 93 GLN A C 1
ATOM 747 O O . GLN A 1 93 ? 1.263 -1.445 -12.719 1.00 98.06 93 GLN A O 1
ATOM 752 N N . GLU A 1 94 ? 3.059 -0.991 -14.002 1.00 98.38 94 GLU A N 1
ATOM 753 C CA . GLU A 1 94 ? 2.320 -0.942 -15.271 1.00 98.38 94 GLU A CA 1
ATOM 754 C C . GLU A 1 94 ? 1.549 -2.239 -15.538 1.00 98.38 94 GLU A C 1
ATOM 756 O O . GLU A 1 94 ? 0.373 -2.207 -15.911 1.00 98.38 94 GLU A O 1
ATOM 761 N N . LYS A 1 95 ? 2.176 -3.400 -15.306 1.00 98.38 95 LYS A N 1
ATOM 762 C CA . LYS A 1 95 ? 1.529 -4.707 -15.502 1.00 98.38 95 LYS A CA 1
ATOM 763 C C . LYS A 1 95 ? 0.359 -4.926 -14.551 1.00 98.38 95 LYS A C 1
ATOM 765 O O . LYS A 1 95 ? -0.708 -5.352 -14.994 1.00 98.38 95 LYS A O 1
ATOM 770 N N . ILE A 1 96 ? 0.551 -4.632 -13.264 1.00 98.06 96 ILE A N 1
ATOM 771 C CA . ILE A 1 96 ? -0.509 -4.743 -12.252 1.00 98.06 96 ILE A CA 1
ATOM 772 C C . ILE A 1 96 ? -1.687 -3.852 -12.647 1.00 98.06 96 ILE A C 1
ATOM 774 O O . ILE A 1 96 ? -2.828 -4.312 -12.676 1.00 98.06 96 ILE A O 1
ATOM 778 N N . GLN A 1 97 ? -1.410 -2.599 -13.010 1.00 97.56 97 GLN A N 1
ATOM 779 C CA . GLN A 1 97 ? -2.443 -1.647 -13.394 1.00 97.56 97 GLN A CA 1
ATOM 780 C C . GLN A 1 97 ? -3.182 -2.083 -14.662 1.00 97.56 97 GLN A C 1
ATOM 782 O O . GLN A 1 97 ? -4.409 -2.041 -14.683 1.00 97.56 97 GLN A O 1
ATOM 787 N N . SER A 1 98 ? -2.466 -2.573 -15.676 1.00 98.12 98 SER A N 1
ATOM 788 C CA . SER A 1 98 ? -3.065 -3.088 -16.912 1.00 98.12 98 SER A CA 1
ATOM 789 C C . SER A 1 98 ? -4.063 -4.218 -16.642 1.00 98.12 98 SER A C 1
ATOM 791 O O . SER A 1 98 ? -5.199 -4.158 -17.116 1.00 98.12 98 SER A O 1
ATOM 793 N N . ILE A 1 99 ? -3.693 -5.201 -15.810 1.00 98.06 99 ILE A N 1
ATOM 794 C CA . ILE A 1 99 ? -4.589 -6.305 -15.431 1.00 98.06 99 ILE A CA 1
ATOM 795 C C . ILE A 1 99 ? -5.829 -5.773 -14.702 1.00 98.06 99 ILE A C 1
ATOM 797 O O . ILE A 1 99 ? -6.950 -6.131 -15.061 1.00 98.06 99 ILE A O 1
ATOM 801 N N . LEU A 1 100 ? -5.655 -4.895 -13.708 1.00 97.06 100 LEU A N 1
ATOM 802 C CA . LEU A 1 100 ? -6.783 -4.328 -12.959 1.00 97.06 100 LEU A CA 1
ATOM 803 C C . LEU A 1 100 ? -7.720 -3.511 -13.858 1.00 97.06 100 LEU A C 1
ATOM 805 O O . LEU A 1 100 ? -8.939 -3.588 -13.709 1.00 97.06 100 LEU A O 1
ATOM 809 N N . THR A 1 101 ? -7.172 -2.750 -14.808 1.00 97.88 101 THR A N 1
ATOM 810 C CA . THR A 1 101 ? -7.961 -2.003 -15.793 1.00 97.88 101 THR A CA 1
ATOM 811 C C . THR A 1 101 ? -8.753 -2.943 -16.697 1.00 97.88 101 THR A C 1
ATOM 813 O O . THR A 1 101 ? -9.945 -2.715 -16.883 1.00 97.88 101 THR A O 1
ATOM 816 N N . GLN A 1 102 ? -8.140 -4.011 -17.213 1.00 97.62 102 GLN A N 1
ATOM 817 C CA . GLN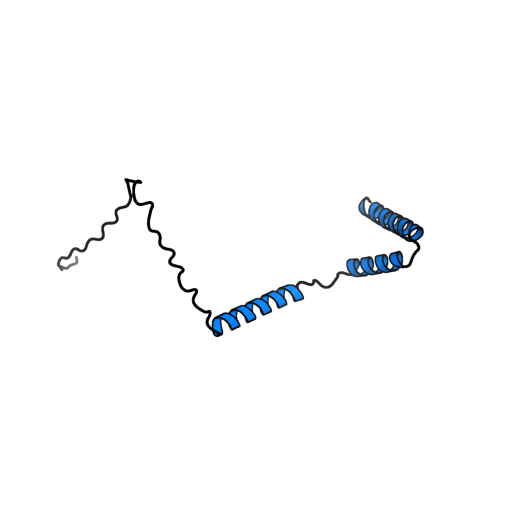 A 1 102 ? -8.836 -5.003 -18.042 1.00 97.62 102 GLN A CA 1
ATOM 818 C C . GLN A 1 102 ? -9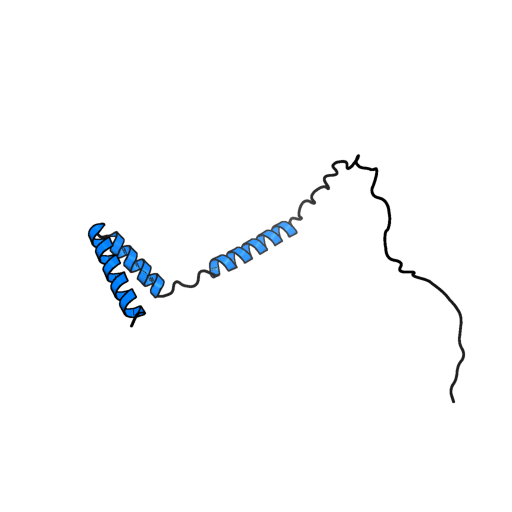.980 -5.675 -17.279 1.00 97.62 102 GLN A C 1
ATOM 820 O O . GLN A 1 102 ? -11.095 -5.737 -17.783 1.00 97.62 102 GLN A O 1
ATOM 825 N N . LEU A 1 103 ? -9.733 -6.115 -16.042 1.00 96.56 103 LEU A N 1
ATOM 826 C CA . LEU A 1 103 ? -10.758 -6.746 -15.203 1.00 96.56 103 LEU A CA 1
ATOM 827 C C . LEU A 1 103 ? -11.903 -5.799 -14.824 1.00 96.56 103 LEU A C 1
ATOM 829 O O . LEU A 1 103 ? -12.997 -6.267 -14.548 1.00 96.56 103 LEU A O 1
ATOM 833 N N . ARG A 1 104 ? -11.657 -4.484 -14.784 1.00 95.12 104 ARG A N 1
ATOM 834 C CA . ARG A 1 104 ? -12.687 -3.476 -14.492 1.00 95.12 104 ARG A CA 1
ATOM 835 C C . ARG A 1 104 ? -13.552 -3.127 -15.707 1.00 95.12 104 ARG A C 1
ATOM 837 O O . ARG A 1 104 ? -14.683 -2.685 -15.524 1.00 95.12 104 ARG A O 1
ATOM 844 N N . LEU A 1 105 ? -12.981 -3.195 -16.909 1.00 91.62 105 LEU A N 1
ATOM 845 C CA . LEU A 1 105 ? -13.653 -2.819 -18.158 1.00 91.62 105 LEU A CA 1
ATOM 846 C C . LEU A 1 105 ? -14.400 -3.984 -18.821 1.00 91.62 105 LEU A C 1
ATOM 848 O O . LEU A 1 105 ? -15.248 -3.724 -19.675 1.00 91.62 105 LEU A O 1
ATOM 852 N N . ASN A 1 106 ? -14.069 -5.222 -18.452 1.00 66.94 106 ASN A N 1
ATOM 853 C CA . ASN A 1 106 ? -14.793 -6.435 -18.836 1.00 66.94 106 ASN A CA 1
ATOM 854 C C . ASN A 1 106 ? -16.003 -6.670 -17.927 1.00 66.94 106 ASN A C 1
ATOM 856 O O . ASN A 1 106 ? -17.016 -7.183 -18.450 1.00 66.94 106 ASN A O 1
#

Sequence (106 aa):
MNDHERDEEHNISLEINNASTMNKDFTSDITNHMELPRKKKSRLQELSSTVQQLQKLNETINTESKPNEYEIFGKHVASQLEKLSTENAIIGQEKIQSILTQLRLN

pLDDT: mean 74.75, std 22.58, range [36.75, 98.44]

Radius of gyration: 37.93 Å; chains: 1; bounding box: 98×68×63 Å